Protein AF-A0A2N5JBS8-F1 (afdb_monomer_lite)

pLDDT: mean 83.03, std 22.64, range [34.53, 98.62]

Radius of gyration: 28.73 Å; chains: 1; bounding box: 78×48×71 Å

Foldseek 3Di:
DQDVVQLVVLLVCVVVDDPPPVVVVVVSLVSNLCSCVPDVVVNLVCLQPPDDPSSLVSCLVNLLVVCQVVLDLSSLVSSVNSCVVDPVSLPDVSSVVSSLVSLVNRPPPVSSVVSVVPDDPPDDVPPDDPPPPPDDDDDDDDDDDDDDDDDDDDD

Organism: NCBI:txid2020964

Sequence (155 aa):
MFDVDKVRAIMARYPHIHPEDSYLLDRYWKDLSDALLEDVDGTIHYLRSEATPEELERVSEVTDELAEYSQNAELIHAIQDAYLSHPETRKDPLLFTNLNISIGFLNDTAAAQQLLKQQPSENSEHRSSPIPRRHGDDGRPCTAETVSESAGSRI

Secondary structure (DSSP, 8-state):
---HHHHHHHHTTGGGS-TT-HHHHHHHHHHHHHHHHTTHHHHHHHHHHT--HHHHHHHHTTHHHHHHHH--HHHHHHHHHHHHH-TTGGG-HHHHHHHHHHHTT-S-HHHHHHHHHTS--S-STTS----------------------------

Structure (mmCIF, N/CA/C/O backbone):
data_AF-A0A2N5JBS8-F1
#
_entry.id   AF-A0A2N5JBS8-F1
#
loop_
_atom_site.group_PDB
_atom_site.id
_atom_site.type_symbol
_atom_site.label_atom_id
_atom_site.label_alt_id
_atom_site.label_comp_id
_atom_site.label_asym_id
_atom_site.label_entity_id
_atom_site.label_seq_id
_atom_site.pdbx_PDB_ins_code
_atom_site.Cartn_x
_atom_site.Cartn_y
_atom_site.Cartn_z
_atom_site.occupancy
_atom_site.B_iso_or_equiv
_atom_site.auth_seq_id
_atom_site.auth_comp_id
_atom_site.auth_asym_id
_atom_site.auth_atom_id
_atom_site.pdbx_PDB_model_num
ATOM 1 N N . MET A 1 1 ? -13.424 -7.266 -7.910 1.00 82.81 1 MET A N 1
ATOM 2 C CA . MET A 1 1 ? -12.547 -8.432 -7.713 1.00 82.81 1 MET A CA 1
ATOM 3 C C . MET A 1 1 ? -11.158 -7.953 -8.033 1.00 82.81 1 MET A C 1
ATOM 5 O O . MET A 1 1 ? -10.911 -7.624 -9.186 1.00 82.81 1 MET A O 1
ATOM 9 N N . PHE A 1 2 ? -10.319 -7.863 -7.011 1.00 93.81 2 PHE A N 1
ATOM 10 C CA . PHE A 1 2 ? -8.935 -7.432 -7.117 1.00 93.81 2 PHE A CA 1
ATOM 11 C C . PHE A 1 2 ? -8.164 -8.242 -8.167 1.00 93.81 2 PHE A C 1
ATOM 13 O O . PHE A 1 2 ? -8.286 -9.467 -8.237 1.00 93.81 2 PHE A O 1
ATOM 20 N N . ASP A 1 3 ? -7.393 -7.533 -8.988 1.00 96.12 3 ASP A N 1
ATOM 21 C CA . ASP A 1 3 ? -6.598 -8.090 -10.079 1.00 96.12 3 ASP A CA 1
ATOM 22 C C . ASP A 1 3 ? -5.112 -7.976 -9.713 1.00 96.12 3 ASP A C 1
ATOM 24 O O . ASP A 1 3 ? -4.452 -6.957 -9.936 1.00 96.12 3 ASP A O 1
ATOM 28 N N . VAL A 1 4 ? -4.598 -9.040 -9.094 1.00 96.75 4 VAL A N 1
ATOM 29 C CA . VAL A 1 4 ? -3.204 -9.102 -8.643 1.00 96.75 4 VAL A CA 1
ATOM 30 C C . VAL A 1 4 ? -2.216 -9.094 -9.813 1.00 96.75 4 VAL A C 1
ATOM 32 O O . VAL A 1 4 ? -1.125 -8.534 -9.695 1.00 96.75 4 VAL A O 1
ATOM 35 N N . ASP A 1 5 ? -2.603 -9.643 -10.968 1.00 97.50 5 ASP A N 1
ATOM 36 C CA . ASP A 1 5 ? -1.767 -9.655 -12.169 1.00 97.50 5 ASP A CA 1
ATOM 37 C C . ASP A 1 5 ? -1.654 -8.244 -12.762 1.00 97.50 5 ASP A C 1
ATOM 39 O O . ASP A 1 5 ? -0.562 -7.833 -13.161 1.00 97.50 5 ASP A O 1
ATOM 43 N N . LYS A 1 6 ? -2.735 -7.450 -12.737 1.00 97.56 6 LYS A N 1
ATOM 44 C CA . LYS A 1 6 ? -2.713 -6.014 -13.067 1.00 97.56 6 LYS A CA 1
ATOM 45 C C . LYS A 1 6 ? -1.782 -5.233 -12.139 1.00 97.56 6 LYS A C 1
ATOM 47 O O . LYS A 1 6 ? -0.968 -4.457 -12.640 1.00 97.56 6 LYS A O 1
ATOM 52 N N . VAL A 1 7 ? -1.867 -5.431 -10.819 1.00 98.06 7 VAL A N 1
ATOM 53 C CA . VAL A 1 7 ? -0.996 -4.746 -9.841 1.00 98.06 7 VAL A CA 1
ATOM 54 C C . VAL A 1 7 ? 0.475 -5.106 -10.075 1.00 98.06 7 VAL A C 1
ATOM 56 O O . VAL A 1 7 ? 1.311 -4.213 -10.230 1.00 98.06 7 VAL A O 1
ATOM 59 N N . ARG A 1 8 ? 0.793 -6.396 -10.232 1.00 98.25 8 ARG A N 1
ATOM 60 C CA . ARG A 1 8 ? 2.150 -6.872 -10.557 1.00 98.25 8 ARG A CA 1
ATOM 61 C C . ARG A 1 8 ? 2.652 -6.328 -11.901 1.00 98.25 8 ARG A C 1
ATOM 63 O O . ARG A 1 8 ? 3.798 -5.894 -12.000 1.00 98.25 8 ARG A O 1
ATOM 70 N N . ALA A 1 9 ? 1.794 -6.260 -12.921 1.00 98.31 9 ALA A N 1
ATOM 71 C CA . ALA A 1 9 ? 2.114 -5.674 -14.227 1.00 98.31 9 ALA A CA 1
ATOM 72 C C . ALA A 1 9 ? 2.264 -4.138 -14.210 1.00 98.31 9 ALA A C 1
ATOM 74 O O . ALA A 1 9 ? 2.841 -3.566 -15.140 1.00 98.31 9 ALA A O 1
ATOM 75 N N . ILE A 1 10 ? 1.758 -3.452 -13.180 1.00 98.38 10 ILE A N 1
ATOM 76 C CA . ILE A 1 10 ? 2.101 -2.055 -12.895 1.00 98.38 10 ILE A CA 1
ATOM 77 C C . ILE A 1 10 ? 3.485 -2.008 -12.244 1.00 98.38 10 ILE A C 1
ATOM 79 O O . ILE A 1 10 ? 4.386 -1.404 -12.823 1.00 98.38 10 ILE A O 1
ATOM 83 N N . MET A 1 11 ? 3.694 -2.701 -11.118 1.00 98.12 11 MET A N 1
ATOM 84 C CA . MET A 1 11 ? 4.960 -2.694 -10.361 1.00 98.12 11 MET A CA 1
ATOM 85 C C . MET A 1 11 ? 6.188 -3.074 -11.209 1.00 98.12 11 MET A C 1
ATOM 87 O O . MET A 1 11 ? 7.253 -2.468 -11.074 1.00 98.12 11 MET A O 1
ATOM 91 N N . ALA A 1 12 ? 6.028 -4.009 -12.152 1.00 97.50 12 ALA A N 1
ATOM 92 C CA . ALA A 1 12 ? 7.068 -4.433 -13.092 1.00 97.50 12 ALA A CA 1
ATOM 93 C C . ALA A 1 12 ? 7.546 -3.335 -14.069 1.00 97.50 12 ALA A C 1
ATOM 95 O O . ALA A 1 12 ? 8.550 -3.522 -14.754 1.00 97.50 12 ALA A O 1
ATOM 96 N N . ARG A 1 13 ? 6.859 -2.187 -14.161 1.00 97.19 13 ARG A N 1
ATOM 97 C CA . ARG A 1 13 ? 7.271 -1.055 -15.012 1.00 97.19 13 ARG A CA 1
ATOM 98 C C . ARG A 1 13 ? 8.390 -0.227 -14.385 1.00 97.19 13 ARG A C 1
ATOM 100 O O . ARG A 1 13 ? 9.207 0.318 -15.120 1.00 97.19 13 ARG A O 1
ATOM 107 N N . TYR A 1 14 ? 8.436 -0.139 -13.055 1.00 96.25 14 TYR A N 1
ATOM 108 C CA . TYR A 1 14 ? 9.346 0.743 -12.315 1.00 96.25 14 TYR A CA 1
ATOM 109 C C . TYR A 1 14 ? 10.834 0.603 -12.686 1.00 96.25 14 TYR A C 1
ATOM 111 O O . TYR A 1 14 ? 11.461 1.634 -12.919 1.00 96.25 14 TYR A O 1
ATOM 119 N N . PRO A 1 15 ? 11.413 -0.608 -12.869 1.00 96.31 15 PRO A N 1
ATOM 120 C CA . PRO A 1 15 ? 12.824 -0.757 -13.253 1.00 96.31 15 PRO A CA 1
ATOM 121 C C . PRO A 1 15 ? 13.164 -0.193 -14.644 1.00 96.31 15 PRO A C 1
ATOM 123 O O . PRO A 1 15 ? 14.333 -0.144 -15.027 1.00 96.31 15 PRO A O 1
ATOM 126 N N . HIS A 1 16 ? 12.149 0.188 -15.425 1.00 96.56 16 HIS A N 1
ATOM 127 C CA . HIS A 1 16 ? 12.273 0.781 -16.754 1.00 96.56 16 HIS A CA 1
ATOM 128 C C . HIS A 1 16 ? 11.992 2.293 -16.771 1.00 96.56 16 HIS A C 1
ATOM 130 O O . HIS A 1 16 ? 12.084 2.908 -17.834 1.00 96.56 16 HIS A O 1
ATOM 136 N N . ILE A 1 17 ? 11.665 2.896 -15.624 1.00 95.69 17 ILE A N 1
ATOM 137 C CA . ILE A 1 17 ? 11.474 4.341 -15.471 1.00 95.69 17 ILE A CA 1
ATOM 138 C C . ILE A 1 17 ? 12.797 4.955 -15.004 1.00 95.69 17 ILE A C 1
ATOM 140 O O . ILE A 1 17 ? 13.439 4.457 -14.082 1.00 95.69 17 ILE A O 1
ATOM 144 N N . HIS A 1 18 ? 13.236 6.034 -15.654 1.00 95.75 18 HIS A N 1
ATOM 145 C CA . HIS A 1 18 ? 14.435 6.747 -15.220 1.00 95.75 18 HIS A CA 1
ATOM 146 C C . HIS A 1 18 ? 14.128 7.544 -13.937 1.00 95.75 18 HIS A C 1
ATOM 148 O O . HIS A 1 18 ? 13.120 8.249 -13.930 1.00 95.75 18 HIS A O 1
ATOM 154 N N . PRO A 1 19 ? 14.973 7.522 -12.886 1.00 92.38 19 PRO A N 1
ATOM 155 C CA . PRO A 1 19 ? 14.677 8.210 -11.620 1.00 92.38 19 PRO A CA 1
ATOM 156 C C . PRO A 1 19 ? 14.460 9.728 -11.730 1.00 92.38 19 PRO A C 1
ATOM 158 O O . PRO A 1 19 ? 13.829 10.323 -10.865 1.00 92.38 19 PRO A O 1
ATOM 161 N N . GLU A 1 20 ? 14.976 10.364 -12.786 1.00 94.88 20 GLU A N 1
ATOM 162 C CA . GLU A 1 20 ? 14.775 11.798 -13.055 1.00 94.88 20 GLU A CA 1
ATOM 163 C C . GLU A 1 20 ? 13.536 12.094 -13.932 1.00 94.88 20 GLU A C 1
ATOM 165 O O . GLU A 1 20 ? 13.211 13.259 -14.157 1.00 94.88 20 GLU A O 1
ATOM 170 N N . ASP A 1 21 ? 12.834 11.073 -14.444 1.00 96.38 21 ASP A N 1
ATOM 171 C CA . ASP A 1 21 ? 11.590 11.240 -15.210 1.00 96.38 21 ASP A CA 1
ATOM 172 C C . ASP A 1 21 ? 10.384 11.286 -14.260 1.00 96.38 21 ASP A C 1
ATOM 174 O O . ASP A 1 21 ? 9.631 10.320 -14.103 1.00 96.38 21 ASP A O 1
ATOM 178 N N . SER A 1 22 ? 10.213 12.437 -13.603 1.00 95.31 22 SER A N 1
ATOM 179 C CA . SER A 1 22 ? 9.119 12.643 -12.648 1.00 95.31 22 SER A CA 1
ATOM 180 C C . SER A 1 22 ? 7.743 12.438 -13.285 1.00 95.31 22 SER A C 1
ATOM 182 O O . SER A 1 22 ? 6.855 11.906 -12.639 1.00 95.31 22 SER A O 1
ATOM 184 N N . TYR A 1 23 ? 7.559 12.764 -14.569 1.00 96.50 23 TYR A N 1
ATOM 185 C CA . TYR A 1 23 ? 6.273 12.575 -15.247 1.00 96.50 23 TYR A CA 1
ATOM 186 C C . TYR A 1 23 ? 5.884 11.095 -15.382 1.00 96.50 23 TYR A C 1
ATOM 188 O O . TYR A 1 23 ? 4.708 10.744 -15.240 1.00 96.50 23 TYR A O 1
ATOM 196 N N . LEU A 1 24 ? 6.845 10.214 -15.677 1.00 97.38 24 LEU A N 1
ATOM 197 C CA . LEU A 1 24 ? 6.586 8.775 -15.704 1.00 97.38 24 LEU A CA 1
ATOM 198 C C . LEU A 1 24 ? 6.454 8.180 -14.299 1.00 97.38 24 LEU A C 1
ATOM 200 O O . LEU A 1 24 ? 5.621 7.290 -14.130 1.00 97.38 24 LEU A O 1
ATOM 204 N N . LEU A 1 25 ? 7.199 8.683 -13.308 1.00 97.25 25 LEU A N 1
ATOM 205 C CA . LEU A 1 25 ? 7.044 8.285 -11.904 1.00 97.25 25 LEU A CA 1
ATOM 206 C C . LEU A 1 25 ? 5.659 8.662 -11.358 1.00 97.25 25 LEU A C 1
ATOM 208 O O . LEU A 1 25 ? 4.941 7.772 -10.916 1.0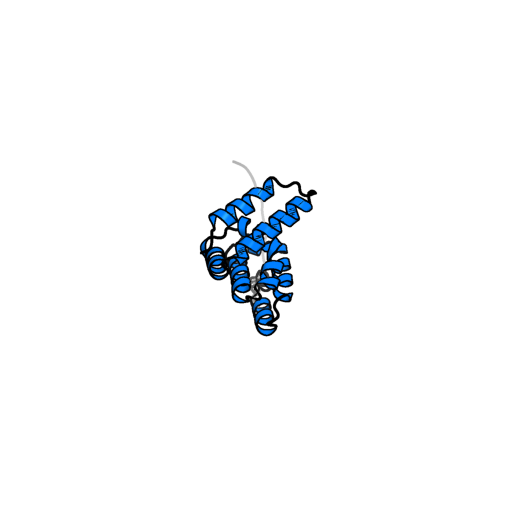0 97.25 25 LEU A O 1
ATOM 212 N N . ASP A 1 26 ? 5.232 9.921 -11.492 1.00 96.69 26 ASP A N 1
ATOM 213 C CA . ASP A 1 26 ? 3.918 10.412 -11.045 1.00 96.69 26 ASP A CA 1
ATOM 214 C C . ASP A 1 26 ? 2.772 9.568 -11.629 1.00 96.69 26 ASP A C 1
ATOM 216 O O . ASP A 1 26 ? 1.820 9.203 -10.937 1.00 96.69 26 ASP A O 1
ATOM 220 N N . ARG A 1 27 ? 2.863 9.208 -12.920 1.00 97.69 27 ARG A N 1
ATOM 221 C CA . ARG A 1 27 ? 1.867 8.332 -13.557 1.00 97.69 27 ARG A CA 1
ATOM 222 C C . ARG A 1 27 ? 1.950 6.884 -13.096 1.00 97.69 27 ARG A C 1
ATOM 224 O O . ARG A 1 27 ? 0.917 6.231 -13.037 1.00 97.69 27 ARG A O 1
ATOM 231 N N . TYR A 1 28 ? 3.136 6.372 -12.792 1.00 98.25 28 TYR A N 1
ATOM 232 C CA . TYR A 1 28 ? 3.306 5.017 -12.277 1.00 98.25 28 TYR A CA 1
ATOM 233 C C . TYR A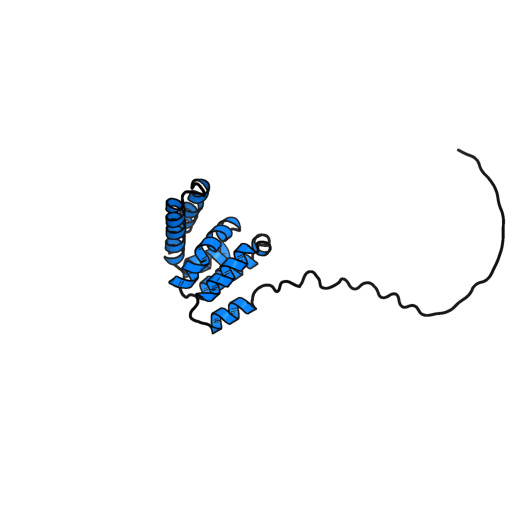 1 28 ? 2.755 4.877 -10.850 1.00 98.25 28 TYR A C 1
ATOM 235 O O . TYR A 1 28 ? 2.001 3.938 -10.595 1.00 98.25 28 TYR A O 1
ATOM 243 N N . TRP A 1 29 ? 3.044 5.833 -9.963 1.00 98.06 29 TRP A N 1
ATOM 244 C CA . TRP A 1 29 ? 2.487 5.871 -8.610 1.00 98.06 29 TRP A CA 1
ATOM 245 C C . TRP A 1 29 ? 0.970 6.031 -8.632 1.00 98.06 29 TRP A C 1
ATOM 247 O O . TRP A 1 29 ? 0.268 5.274 -7.963 1.00 98.06 29 TRP A O 1
ATOM 257 N N . LYS A 1 30 ? 0.444 6.909 -9.498 1.00 98.06 30 LYS A N 1
ATOM 258 C CA . LYS A 1 30 ? -1.002 7.032 -9.696 1.00 98.06 30 LYS A CA 1
ATOM 259 C C . LYS A 1 30 ? -1.655 5.752 -10.236 1.00 98.06 30 LYS A C 1
ATOM 261 O O . LYS A 1 30 ? -2.695 5.350 -9.723 1.00 98.06 30 LYS A O 1
ATOM 266 N N . ASP A 1 31 ? -1.080 5.115 -11.258 1.00 98.44 31 ASP A N 1
ATOM 267 C CA . ASP A 1 31 ? -1.598 3.845 -11.789 1.00 98.44 31 ASP A CA 1
ATOM 268 C C . ASP A 1 31 ? -1.639 2.765 -10.688 1.00 98.44 31 ASP A C 1
ATOM 270 O O . ASP A 1 31 ? -2.571 1.958 -10.651 1.00 98.44 31 ASP A O 1
ATOM 274 N N . LEU A 1 32 ? -0.637 2.747 -9.798 1.00 98.62 32 LEU A N 1
ATOM 275 C CA . LEU A 1 32 ? -0.531 1.795 -8.694 1.00 98.62 32 LEU A CA 1
ATOM 276 C C . LEU A 1 32 ? -1.570 2.058 -7.595 1.00 98.62 32 LEU A C 1
ATOM 278 O O . LEU A 1 32 ? -2.281 1.128 -7.212 1.00 98.62 32 LEU A O 1
ATOM 282 N N . SER A 1 33 ? -1.696 3.299 -7.113 1.00 98.44 33 SER A N 1
ATOM 283 C CA . SER A 1 33 ? -2.678 3.652 -6.081 1.00 98.44 33 SER A CA 1
ATOM 284 C C . SER A 1 33 ? -4.115 3.486 -6.581 1.00 98.44 33 SER A C 1
ATOM 286 O O . SER A 1 33 ? -4.921 2.865 -5.890 1.00 98.44 33 SER A O 1
ATOM 288 N N . ASP A 1 34 ? -4.423 3.901 -7.817 1.00 98.44 34 ASP A N 1
ATOM 289 C CA . ASP A 1 34 ? -5.735 3.672 -8.443 1.00 98.44 34 ASP A CA 1
ATOM 290 C C . ASP A 1 34 ? -6.077 2.168 -8.520 1.00 98.44 34 ASP A C 1
ATOM 292 O O . ASP A 1 34 ? -7.216 1.778 -8.260 1.00 98.44 34 ASP A O 1
ATOM 296 N N . ALA A 1 35 ? -5.107 1.302 -8.847 1.00 98.50 35 ALA A N 1
ATOM 297 C CA . ALA A 1 35 ? -5.323 -0.147 -8.928 1.00 98.50 35 ALA A CA 1
ATOM 298 C C . ALA A 1 35 ? -5.514 -0.812 -7.552 1.00 98.50 35 ALA A C 1
ATOM 300 O O . ALA A 1 35 ? -6.331 -1.723 -7.424 1.00 98.50 35 ALA A O 1
ATOM 301 N N . LEU A 1 36 ? -4.797 -0.350 -6.524 1.00 98.56 36 LEU A N 1
ATOM 302 C CA . LEU A 1 36 ? -4.937 -0.823 -5.141 1.00 98.56 36 LEU A CA 1
ATOM 303 C C . LEU A 1 36 ? -6.228 -0.308 -4.468 1.00 98.56 36 LEU A C 1
ATOM 305 O O . LEU A 1 36 ? -6.734 -0.946 -3.543 1.00 98.56 36 LEU A O 1
ATOM 309 N N . LEU A 1 37 ? -6.789 0.812 -4.934 1.00 98.25 37 LEU A N 1
ATOM 310 C CA . LEU A 1 37 ? -8.057 1.375 -4.450 1.00 98.25 37 LEU A CA 1
ATOM 311 C C . LEU A 1 37 ? -9.302 0.832 -5.175 1.00 98.25 37 LEU A C 1
ATOM 313 O O . LEU A 1 37 ? -10.412 1.004 -4.671 1.00 98.25 37 LEU A O 1
ATOM 317 N N . GLU A 1 38 ? -9.146 0.163 -6.322 1.00 97.69 38 GLU A N 1
ATOM 318 C CA . GLU A 1 38 ? -10.264 -0.379 -7.115 1.00 97.69 38 GLU A CA 1
ATOM 319 C C . GLU A 1 38 ? -11.089 -1.439 -6.357 1.00 97.69 38 GLU A C 1
ATOM 321 O O . GLU A 1 38 ? -12.305 -1.533 -6.538 1.00 97.69 38 GLU A O 1
ATOM 326 N N . ASP A 1 39 ? -10.443 -2.226 -5.491 1.00 98.12 39 ASP A N 1
ATOM 327 C CA . ASP A 1 39 ? -11.075 -3.252 -4.655 1.00 98.12 39 ASP A CA 1
ATOM 328 C C . ASP A 1 39 ? -10.333 -3.362 -3.312 1.00 98.12 39 ASP A C 1
ATOM 330 O O . ASP A 1 39 ? -9.454 -4.204 -3.134 1.00 98.12 39 ASP A O 1
ATOM 334 N N . VAL A 1 40 ? -10.667 -2.469 -2.373 1.00 98.12 40 VAL A N 1
ATOM 335 C CA . VAL A 1 40 ? -9.971 -2.341 -1.077 1.00 98.12 40 VAL A CA 1
ATOM 336 C C . VAL A 1 40 ? -9.989 -3.641 -0.263 1.00 98.12 40 VAL A C 1
ATOM 338 O O . VAL A 1 40 ? -8.970 -3.991 0.330 1.00 98.12 40 VAL A O 1
ATOM 341 N N . ASP A 1 41 ? -11.095 -4.390 -0.259 1.00 98.06 41 ASP A N 1
ATOM 342 C CA . ASP A 1 41 ? -11.186 -5.667 0.465 1.00 98.06 41 ASP A CA 1
ATOM 343 C C . ASP A 1 41 ? -10.259 -6.728 -0.153 1.00 98.06 41 ASP A C 1
ATOM 345 O O . ASP A 1 41 ? -9.592 -7.482 0.562 1.00 98.06 41 ASP A O 1
ATOM 349 N N . GLY A 1 42 ? -10.164 -6.766 -1.486 1.00 98.06 42 GLY A N 1
ATOM 350 C CA . GLY A 1 42 ? -9.214 -7.627 -2.183 1.00 98.06 42 GLY A CA 1
ATOM 351 C C . GLY A 1 42 ? -7.752 -7.195 -2.004 1.00 98.06 42 GLY A C 1
ATOM 352 O O . GLY A 1 42 ? -6.891 -8.057 -1.833 1.00 98.06 42 GLY A O 1
ATOM 353 N N . THR A 1 43 ? -7.471 -5.891 -1.925 1.00 98.56 43 THR A N 1
ATOM 354 C CA . THR A 1 43 ? -6.144 -5.362 -1.566 1.00 98.56 43 THR A CA 1
ATOM 355 C C . THR A 1 43 ? -5.748 -5.767 -0.143 1.00 98.56 43 THR A C 1
ATOM 357 O O . THR A 1 43 ? -4.629 -6.229 0.076 1.00 98.56 43 THR A O 1
ATOM 360 N N . ILE A 1 44 ? -6.670 -5.683 0.824 1.00 98.56 44 ILE A N 1
ATOM 361 C CA . ILE A 1 44 ? -6.466 -6.159 2.204 1.00 98.56 44 ILE A CA 1
ATOM 362 C C . ILE A 1 44 ? -6.156 -7.659 2.234 1.00 98.56 44 ILE A C 1
ATOM 364 O O . ILE A 1 44 ? -5.295 -8.092 3.004 1.00 98.56 44 ILE A O 1
ATOM 368 N N . HIS A 1 45 ? -6.835 -8.457 1.402 1.00 97.81 45 HIS A N 1
ATOM 369 C CA . HIS A 1 45 ? -6.529 -9.878 1.263 1.00 97.81 45 HIS A CA 1
ATOM 370 C C . HIS A 1 45 ? -5.105 -10.086 0.733 1.00 97.81 45 HIS A C 1
ATOM 372 O O . HIS A 1 45 ? -4.302 -10.717 1.416 1.00 97.81 45 HIS A O 1
ATOM 378 N N . TYR A 1 46 ? -4.780 -9.491 -0.419 1.00 98.00 46 TYR A N 1
ATOM 379 C CA . TYR A 1 46 ? -3.471 -9.573 -1.072 1.00 98.00 46 TYR A CA 1
ATOM 380 C C . TYR A 1 46 ? -2.309 -9.204 -0.136 1.00 98.00 46 TYR A C 1
ATOM 382 O O . TYR A 1 46 ? -1.357 -9.975 -0.007 1.00 98.00 46 TYR A O 1
ATOM 390 N N . LEU A 1 47 ? -2.413 -8.081 0.584 1.00 98.00 47 LEU A N 1
ATOM 391 C CA . LEU A 1 47 ? -1.402 -7.634 1.552 1.00 98.00 47 LEU A CA 1
ATOM 392 C C . LEU A 1 47 ? -1.147 -8.659 2.667 1.00 98.00 47 LEU A C 1
ATOM 394 O O . LEU A 1 47 ? -0.019 -8.807 3.130 1.00 98.00 47 LEU A O 1
ATOM 398 N N . ARG A 1 48 ? -2.189 -9.377 3.103 1.00 96.31 48 ARG A N 1
ATOM 399 C CA . ARG A 1 48 ? -2.119 -10.342 4.211 1.00 96.31 48 ARG A CA 1
ATOM 400 C C . ARG A 1 48 ? -1.737 -11.765 3.782 1.00 96.31 48 ARG A C 1
ATOM 402 O O . ARG A 1 48 ? -1.426 -12.568 4.662 1.00 96.31 48 ARG A O 1
ATOM 409 N N . SER A 1 49 ? -1.784 -12.108 2.490 1.00 94.88 49 SER A N 1
ATOM 410 C CA . SER A 1 49 ? -1.591 -13.490 2.007 1.00 94.88 49 SER A CA 1
ATOM 411 C C . SER A 1 49 ? -0.582 -13.678 0.868 1.00 94.88 49 SER A C 1
ATOM 413 O O . SER A 1 49 ? -0.009 -14.763 0.767 1.00 94.88 49 SER A O 1
ATOM 415 N N . GLU A 1 50 ? -0.363 -12.672 0.019 1.00 94.94 50 GLU A N 1
ATOM 416 C CA . GLU A 1 50 ? 0.350 -12.819 -1.260 1.00 94.94 50 GLU A CA 1
ATOM 417 C C . GLU A 1 50 ? 1.472 -11.804 -1.502 1.00 94.94 50 GLU A C 1
ATOM 419 O O . GLU A 1 50 ? 2.350 -12.080 -2.323 1.00 94.94 50 GLU A O 1
ATOM 424 N N . ALA A 1 51 ? 1.440 -10.645 -0.841 1.00 96.69 51 ALA A N 1
ATOM 425 C CA . ALA A 1 51 ? 2.435 -9.598 -1.035 1.00 96.69 51 ALA A CA 1
ATOM 426 C C . ALA A 1 51 ? 3.837 -10.047 -0.583 1.00 96.69 51 ALA A C 1
ATOM 428 O O . ALA A 1 51 ? 4.024 -10.634 0.483 1.00 96.69 51 ALA A O 1
ATOM 429 N N . THR A 1 52 ? 4.838 -9.758 -1.409 1.00 96.56 52 THR A N 1
ATOM 430 C CA . THR A 1 52 ? 6.260 -9.986 -1.126 1.00 96.56 52 THR A CA 1
ATOM 431 C C . THR A 1 52 ? 6.937 -8.714 -0.598 1.00 96.56 52 THR A C 1
ATOM 433 O O . THR A 1 52 ? 6.425 -7.616 -0.815 1.00 96.56 52 THR A O 1
ATOM 436 N N . PRO A 1 53 ? 8.122 -8.806 0.042 1.00 95.38 53 PRO A N 1
ATOM 437 C CA . PRO A 1 53 ? 8.853 -7.627 0.516 1.00 95.38 53 PRO A CA 1
ATOM 438 C C . PRO A 1 53 ? 9.129 -6.561 -0.560 1.00 95.38 53 PRO A C 1
ATOM 440 O O . PRO A 1 53 ? 9.040 -5.377 -0.256 1.00 95.38 53 PRO A O 1
ATOM 443 N N . GLU A 1 54 ? 9.413 -6.958 -1.809 1.00 95.00 54 GLU A N 1
ATOM 444 C CA . GLU A 1 54 ? 9.622 -6.012 -2.922 1.00 95.00 54 GLU A CA 1
ATOM 445 C C . GLU A 1 54 ? 8.313 -5.322 -3.342 1.00 95.00 54 GLU A C 1
ATOM 447 O O . GLU A 1 54 ? 8.301 -4.129 -3.628 1.00 95.00 54 GLU A O 1
ATOM 452 N N . GLU A 1 55 ? 7.188 -6.043 -3.355 1.00 97.19 55 GLU A N 1
ATOM 453 C CA . GLU A 1 55 ? 5.879 -5.440 -3.633 1.00 97.19 55 GLU A CA 1
ATOM 454 C C . GLU A 1 55 ? 5.472 -4.470 -2.506 1.00 97.19 55 GLU A C 1
ATOM 456 O O . GLU A 1 55 ? 4.921 -3.404 -2.778 1.00 97.19 55 GLU A O 1
ATOM 461 N N . LEU A 1 56 ? 5.810 -4.787 -1.250 1.00 97.00 56 LEU A N 1
ATOM 462 C CA . LEU A 1 56 ? 5.568 -3.929 -0.084 1.00 97.00 56 LEU A CA 1
ATOM 463 C C . LEU A 1 56 ? 6.402 -2.635 -0.104 1.00 97.00 56 LEU A C 1
ATOM 465 O O . LEU A 1 56 ? 5.874 -1.589 0.265 1.00 97.00 56 LEU A O 1
ATOM 469 N N . GLU A 1 57 ? 7.638 -2.670 -0.614 1.00 95.31 57 GLU A N 1
ATOM 470 C CA . GLU A 1 57 ? 8.452 -1.472 -0.906 1.00 95.31 57 GLU A CA 1
ATOM 471 C C . GLU A 1 57 ? 7.782 -0.549 -1.941 1.00 95.31 57 GLU A C 1
ATOM 473 O O . GLU A 1 57 ? 7.993 0.656 -1.940 1.00 95.31 57 GLU A O 1
ATOM 478 N N . ARG A 1 58 ? 6.937 -1.077 -2.837 1.00 96.62 58 ARG A N 1
ATOM 479 C CA . ARG A 1 58 ? 6.180 -0.241 -3.790 1.00 96.62 58 ARG A CA 1
ATOM 480 C C . ARG A 1 58 ? 4.844 0.231 -3.239 1.00 96.62 58 ARG A C 1
ATOM 482 O O . ARG A 1 58 ? 4.369 1.280 -3.658 1.00 96.62 58 ARG A O 1
ATOM 489 N N . VAL A 1 59 ? 4.251 -0.508 -2.302 1.00 97.69 59 VAL A N 1
ATOM 490 C CA . VAL A 1 59 ? 3.067 -0.057 -1.557 1.00 97.69 59 VAL A CA 1
ATOM 491 C C . VAL A 1 59 ? 3.428 1.094 -0.610 1.00 97.69 59 VAL A C 1
ATOM 493 O O . VAL A 1 59 ? 2.627 2.017 -0.470 1.00 97.69 59 VAL A O 1
ATOM 496 N N . SER A 1 60 ? 4.626 1.107 -0.006 1.00 96.50 60 SER A N 1
ATOM 497 C CA . SER A 1 60 ? 5.044 2.192 0.901 1.00 96.50 60 SER A CA 1
ATOM 498 C C . SER A 1 60 ? 5.120 3.560 0.244 1.00 96.50 60 SER A C 1
ATOM 500 O O . SER A 1 60 ? 4.855 4.550 0.919 1.00 96.50 60 SER A O 1
ATOM 502 N N . GLU A 1 61 ? 5.446 3.616 -1.046 1.00 96.38 61 GLU A N 1
ATOM 503 C CA . GLU A 1 61 ? 5.546 4.861 -1.821 1.00 96.38 61 GLU A CA 1
ATOM 504 C C . GLU A 1 61 ? 4.186 5.440 -2.235 1.00 96.38 61 GLU A C 1
ATOM 506 O O . GLU A 1 61 ? 4.151 6.512 -2.826 1.00 96.38 61 GLU A O 1
ATOM 511 N N . VAL A 1 62 ? 3.082 4.735 -1.948 1.00 97.81 62 VAL A N 1
ATOM 512 C CA . VAL A 1 62 ? 1.706 5.204 -2.203 1.00 97.81 62 VAL A CA 1
ATOM 513 C C . VAL A 1 62 ? 0.773 5.051 -0.993 1.00 97.81 62 VAL A C 1
ATOM 515 O O . VAL A 1 62 ? -0.453 5.113 -1.112 1.00 97.81 62 VAL A O 1
ATOM 518 N N . THR A 1 63 ? 1.317 4.748 0.193 1.00 97.50 63 THR A N 1
ATOM 519 C CA . THR A 1 63 ? 0.493 4.420 1.375 1.00 97.50 63 THR A CA 1
ATOM 520 C C . THR A 1 63 ? -0.290 5.638 1.881 1.00 97.50 63 THR A C 1
ATOM 522 O O . THR A 1 63 ? -1.364 5.468 2.466 1.00 97.50 63 THR A O 1
ATOM 525 N N . ASP A 1 64 ? 0.182 6.857 1.618 1.00 96.62 64 ASP A N 1
ATOM 526 C CA . ASP A 1 64 ? -0.510 8.094 1.958 1.00 96.62 64 ASP A CA 1
ATOM 527 C C . ASP A 1 64 ? -1.696 8.368 1.029 1.00 96.62 64 ASP A C 1
ATOM 529 O O . ASP A 1 64 ? -2.764 8.669 1.559 1.00 96.62 64 ASP A O 1
ATOM 533 N N . GLU A 1 65 ? -1.621 8.131 -0.290 1.00 97.81 65 GLU A N 1
ATOM 534 C CA . GLU A 1 65 ? -2.832 8.154 -1.130 1.00 97.81 65 GLU A CA 1
ATOM 535 C C . GLU A 1 65 ? -3.820 7.047 -0.741 1.00 97.81 65 GLU A C 1
ATOM 537 O O . GLU A 1 65 ? -5.036 7.272 -0.737 1.00 97.81 65 GLU A O 1
ATOM 542 N N . LEU A 1 66 ? -3.330 5.855 -0.372 1.00 98.38 66 LEU A N 1
ATOM 543 C CA . LEU A 1 66 ? -4.200 4.787 0.128 1.00 98.38 66 LEU A CA 1
ATOM 544 C C . LEU A 1 66 ? -4.936 5.220 1.402 1.00 98.38 66 LEU A C 1
ATOM 546 O O . LEU A 1 66 ? -6.138 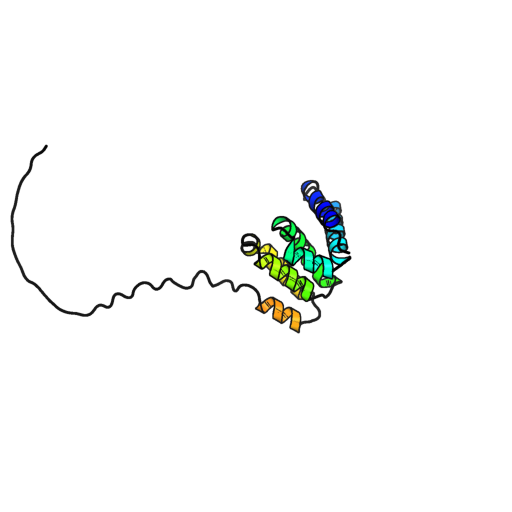4.973 1.520 1.00 98.38 66 LEU A O 1
ATOM 550 N N . ALA A 1 67 ? -4.257 5.882 2.341 1.00 98.00 67 ALA A N 1
ATOM 551 C CA . ALA A 1 67 ? -4.871 6.401 3.560 1.00 98.00 67 ALA A CA 1
ATOM 552 C C . ALA A 1 67 ? -5.823 7.575 3.280 1.00 98.00 67 ALA A C 1
ATOM 554 O O . ALA A 1 67 ? -6.963 7.559 3.751 1.00 98.00 67 ALA A O 1
ATOM 555 N N . GLU A 1 68 ? -5.384 8.562 2.493 1.00 97.44 68 GLU A N 1
ATOM 556 C CA . GLU A 1 68 ? -6.142 9.772 2.174 1.00 97.44 68 GLU A CA 1
ATOM 557 C C . GLU A 1 68 ? -7.443 9.436 1.437 1.00 97.44 68 GLU A C 1
ATOM 559 O O . GLU A 1 68 ? -8.512 9.874 1.874 1.00 97.44 68 GLU A O 1
ATOM 564 N N . TYR A 1 69 ? -7.385 8.627 0.372 1.00 97.94 69 TYR A N 1
ATOM 565 C CA . TYR A 1 69 ? -8.548 8.363 -0.479 1.00 97.94 69 TYR A CA 1
ATOM 566 C C . TYR A 1 69 ? -9.458 7.243 0.025 1.00 97.94 69 TYR A C 1
ATOM 568 O O . TYR A 1 69 ? -10.675 7.357 -0.134 1.00 97.94 69 TYR A O 1
ATOM 576 N N . SER A 1 70 ? -8.928 6.176 0.639 1.00 97.81 70 SER A N 1
ATOM 577 C CA . SER A 1 70 ? -9.798 5.118 1.184 1.00 97.81 70 SER A CA 1
ATOM 578 C C . SER A 1 70 ? -10.413 5.494 2.532 1.00 97.81 70 SER A C 1
ATOM 580 O O . SER A 1 70 ? -11.502 5.017 2.854 1.00 97.81 70 SER A O 1
ATOM 582 N N . GLN A 1 71 ? -9.701 6.293 3.342 1.00 98.00 71 GLN A N 1
ATOM 583 C CA . GLN A 1 71 ? -9.995 6.526 4.763 1.00 98.00 71 GLN A CA 1
ATOM 584 C C . GLN A 1 71 ? -10.195 5.227 5.573 1.00 98.00 71 GLN A C 1
ATOM 586 O O . GLN A 1 71 ? -10.826 5.226 6.632 1.00 98.00 71 GLN A O 1
ATOM 591 N N . ASN A 1 72 ? -9.664 4.103 5.082 1.00 97.81 72 ASN A N 1
ATOM 592 C CA . ASN A 1 72 ? -9.933 2.781 5.622 1.00 97.81 72 ASN A CA 1
ATOM 593 C C . ASN A 1 72 ? -8.812 2.343 6.576 1.00 97.81 72 ASN A C 1
ATOM 595 O O . ASN A 1 72 ? -7.741 1.902 6.160 1.00 97.81 72 ASN A O 1
ATOM 599 N N . ALA A 1 73 ? -9.080 2.417 7.880 1.00 97.00 73 ALA A N 1
ATOM 600 C CA . ALA A 1 73 ? -8.129 2.001 8.907 1.00 97.00 73 ALA A CA 1
ATOM 601 C C . ALA A 1 73 ? -7.784 0.495 8.867 1.00 97.00 73 ALA A C 1
ATOM 603 O O . ALA A 1 73 ? -6.681 0.133 9.266 1.00 97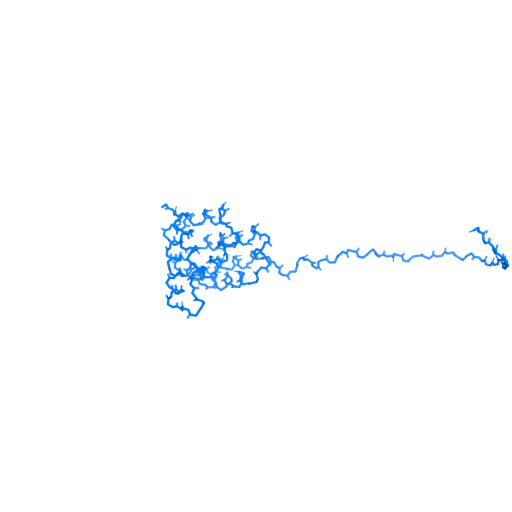.00 73 ALA A O 1
ATOM 604 N N . GLU A 1 74 ? -8.668 -0.377 8.360 1.00 97.88 74 GLU A N 1
ATOM 605 C CA . GLU A 1 74 ? -8.380 -1.811 8.164 1.00 97.88 74 GLU A CA 1
ATOM 606 C C . GLU A 1 74 ? -7.351 -2.012 7.037 1.00 97.88 74 GLU A C 1
ATOM 608 O O . GLU A 1 74 ? -6.476 -2.866 7.164 1.00 97.88 74 GLU A O 1
ATOM 613 N N . LEU A 1 75 ? -7.383 -1.184 5.980 1.00 98.38 75 LEU A N 1
ATOM 614 C CA . LEU A 1 75 ? -6.357 -1.189 4.927 1.00 98.38 75 LEU A CA 1
ATOM 615 C C . LEU A 1 75 ? -4.988 -0.801 5.491 1.00 98.38 75 LEU A C 1
ATOM 617 O O . LEU A 1 75 ? -4.009 -1.509 5.272 1.00 98.38 75 LEU A O 1
ATOM 621 N N . ILE A 1 76 ? -4.921 0.273 6.280 1.00 98.00 76 ILE A N 1
ATOM 622 C CA . ILE A 1 76 ? -3.658 0.718 6.887 1.00 98.00 76 ILE A CA 1
ATOM 623 C C . ILE A 1 76 ? -3.161 -0.284 7.945 1.00 98.00 76 ILE A C 1
ATOM 625 O O . ILE A 1 76 ? -1.960 -0.545 8.022 1.00 98.00 76 ILE A O 1
ATOM 629 N N . HIS A 1 77 ? -4.066 -0.937 8.685 1.00 97.25 77 HIS A N 1
ATOM 630 C CA . HIS A 1 77 ? -3.721 -2.067 9.555 1.00 97.25 77 HIS A CA 1
ATOM 631 C C . HIS A 1 77 ? -3.179 -3.262 8.758 1.00 97.25 77 HIS A C 1
ATOM 633 O O . HIS A 1 77 ? -2.223 -3.891 9.193 1.00 97.25 77 HIS A O 1
ATOM 639 N N . ALA A 1 78 ? -3.743 -3.579 7.588 1.00 97.94 78 ALA A N 1
ATOM 640 C CA . ALA A 1 78 ? -3.265 -4.671 6.741 1.00 97.94 78 ALA A CA 1
ATOM 641 C C . ALA A 1 78 ? -1.860 -4.400 6.173 1.00 97.94 78 ALA A C 1
ATOM 643 O O . ALA A 1 78 ? -1.040 -5.315 6.125 1.00 97.94 78 ALA A O 1
ATOM 644 N N . ILE A 1 79 ? -1.552 -3.148 5.816 1.00 97.12 79 ILE A N 1
ATOM 645 C CA . ILE A 1 79 ? -0.198 -2.718 5.426 1.00 97.12 79 ILE A CA 1
ATOM 646 C C . ILE A 1 79 ? 0.769 -2.854 6.615 1.00 97.12 79 ILE A C 1
ATOM 648 O O . ILE A 1 79 ? 1.852 -3.423 6.475 1.00 97.12 79 ILE A O 1
ATOM 652 N N . GLN A 1 80 ? 0.358 -2.416 7.811 1.00 95.44 80 GLN A N 1
ATOM 653 C CA . GLN A 1 80 ? 1.136 -2.580 9.043 1.00 95.44 80 GLN A CA 1
ATOM 654 C C . GLN A 1 80 ? 1.387 -4.062 9.383 1.00 95.44 80 GLN A C 1
ATOM 656 O O . GLN A 1 80 ? 2.519 -4.432 9.697 1.00 95.44 80 GLN A O 1
ATOM 661 N N . ASP A 1 81 ? 0.364 -4.917 9.286 1.00 95.19 81 ASP A N 1
ATOM 662 C CA . ASP A 1 81 ? 0.461 -6.370 9.477 1.00 95.19 81 ASP A CA 1
ATOM 663 C C . ASP A 1 81 ? 1.463 -6.986 8.487 1.00 95.19 81 ASP A C 1
ATOM 665 O O . ASP A 1 81 ? 2.299 -7.798 8.887 1.00 95.19 81 ASP A O 1
ATOM 669 N N . ALA A 1 82 ? 1.413 -6.578 7.214 1.00 95.69 82 ALA A N 1
ATOM 670 C CA . ALA A 1 82 ? 2.310 -7.058 6.166 1.00 95.69 82 ALA A CA 1
ATOM 671 C C . ALA A 1 82 ? 3.769 -6.641 6.423 1.00 95.69 82 ALA A C 1
ATOM 673 O O . ALA A 1 82 ? 4.662 -7.486 6.444 1.00 95.69 82 ALA A O 1
ATOM 674 N N . TYR A 1 83 ? 4.038 -5.370 6.743 1.00 94.00 83 TYR A N 1
ATOM 675 C CA . TYR A 1 83 ? 5.397 -4.929 7.103 1.00 94.00 83 TYR A CA 1
ATOM 676 C C . TYR A 1 83 ? 5.932 -5.629 8.359 1.00 94.00 83 TYR A C 1
ATOM 678 O O . TYR A 1 83 ? 7.147 -5.775 8.522 1.00 94.00 83 TYR A O 1
ATOM 686 N N . LEU A 1 84 ? 5.045 -6.073 9.253 1.00 91.94 84 LEU A N 1
ATOM 687 C CA . LEU A 1 84 ? 5.403 -6.861 10.425 1.00 91.94 84 LEU A CA 1
ATOM 688 C C . LEU A 1 84 ? 5.494 -8.365 10.148 1.00 91.94 84 LEU A C 1
ATOM 690 O O . LEU A 1 84 ? 6.134 -9.057 10.941 1.00 91.94 84 LEU A O 1
ATOM 694 N N . SER A 1 85 ? 4.932 -8.902 9.066 1.00 92.19 85 SER A N 1
ATOM 695 C CA . SER A 1 85 ? 5.027 -10.333 8.752 1.00 92.19 85 SER A CA 1
ATOM 696 C C . SER A 1 85 ? 6.404 -10.709 8.182 1.00 92.19 85 SER A C 1
ATOM 698 O O . SER A 1 85 ? 6.915 -11.785 8.508 1.00 92.19 85 SER A O 1
ATOM 700 N N . HIS A 1 86 ? 7.062 -9.805 7.444 1.00 89.88 86 HIS A N 1
ATOM 701 C CA . HIS A 1 86 ? 8.374 -10.043 6.830 1.00 89.88 86 HIS A CA 1
ATOM 702 C C . HIS A 1 86 ? 9.552 -9.502 7.680 1.00 89.88 86 HIS A C 1
ATOM 704 O O . HIS A 1 86 ? 9.569 -8.331 8.064 1.00 89.88 86 HIS A O 1
ATOM 710 N N . PRO A 1 87 ? 10.577 -10.317 8.009 1.00 88.50 87 PRO A N 1
ATOM 711 C CA . PRO A 1 87 ? 11.758 -9.863 8.757 1.00 88.50 87 PRO A CA 1
ATOM 712 C C . PRO A 1 87 ? 12.616 -8.801 8.055 1.00 88.50 87 PRO A C 1
ATOM 714 O O . PRO A 1 87 ? 13.393 -8.114 8.722 1.00 88.50 87 PRO A O 1
ATOM 717 N N . GLU A 1 88 ? 12.518 -8.705 6.731 1.00 89.44 88 GLU A N 1
ATOM 718 C CA . GLU A 1 88 ? 13.238 -7.756 5.882 1.00 89.44 88 GLU A CA 1
ATOM 719 C C . GLU A 1 88 ? 12.660 -6.344 6.046 1.00 89.44 88 GLU A C 1
ATOM 721 O O . GLU A 1 88 ? 13.381 -5.430 6.443 1.00 89.44 88 GLU A O 1
ATOM 726 N N . THR A 1 89 ? 11.345 -6.194 5.858 1.00 87.75 89 THR A N 1
ATOM 727 C CA . THR A 1 89 ? 10.614 -4.919 5.968 1.00 87.75 89 THR A CA 1
ATOM 728 C C . THR A 1 89 ? 10.670 -4.334 7.378 1.00 87.75 89 THR A C 1
ATOM 730 O O . THR A 1 89 ? 10.768 -3.123 7.541 1.00 87.75 89 THR A O 1
ATOM 733 N N . ARG A 1 90 ? 10.714 -5.174 8.424 1.00 84.75 90 ARG A N 1
ATOM 734 C CA . ARG A 1 90 ? 10.917 -4.737 9.825 1.00 84.75 90 ARG A CA 1
ATOM 735 C C . ARG A 1 90 ? 12.203 -3.941 10.071 1.00 84.75 90 ARG A C 1
ATOM 737 O O . ARG A 1 90 ? 12.311 -3.298 11.112 1.00 84.75 90 ARG A O 1
ATOM 744 N N . LYS A 1 91 ? 13.201 -4.057 9.192 1.00 83.19 91 LYS A N 1
ATOM 745 C CA . LYS A 1 91 ? 14.498 -3.371 9.315 1.00 83.19 91 LYS A CA 1
ATOM 746 C C . LYS A 1 91 ? 14.583 -2.114 8.460 1.00 83.19 91 LYS A C 1
ATOM 748 O O . LYS A 1 91 ? 15.589 -1.414 8.547 1.00 83.19 91 LYS A O 1
ATOM 753 N N . ASP A 1 92 ? 13.568 -1.851 7.645 1.00 86.44 92 ASP A N 1
ATOM 754 C CA . ASP A 1 92 ? 13.519 -0.682 6.789 1.00 86.44 92 ASP A CA 1
ATOM 755 C C . ASP A 1 92 ? 12.807 0.477 7.517 1.00 86.44 92 ASP A C 1
ATOM 757 O O . ASP A 1 92 ? 11.596 0.413 7.759 1.00 86.44 92 ASP A O 1
ATOM 761 N N . PRO A 1 93 ? 13.534 1.544 7.900 1.00 85.88 93 PRO A N 1
ATOM 762 C CA . PRO A 1 93 ? 12.933 2.684 8.574 1.00 85.88 93 PRO A CA 1
ATOM 763 C C . PRO A 1 93 ? 12.038 3.516 7.645 1.00 85.88 93 PRO A C 1
ATOM 765 O O . PRO A 1 93 ? 11.188 4.247 8.154 1.00 85.88 93 PRO A O 1
ATOM 768 N N . LEU A 1 94 ? 12.191 3.432 6.317 1.00 88.62 94 LEU A N 1
ATOM 769 C CA . LEU A 1 94 ? 11.381 4.200 5.369 1.00 88.62 94 LEU A CA 1
ATOM 770 C C . LEU A 1 94 ? 9.949 3.666 5.331 1.00 88.62 94 LEU A C 1
ATOM 772 O O . LEU A 1 94 ? 9.020 4.453 5.480 1.00 88.62 94 LEU A O 1
ATOM 776 N N . LEU A 1 95 ? 9.757 2.342 5.286 1.00 91.88 95 LEU A N 1
ATOM 777 C CA . LEU A 1 95 ? 8.419 1.728 5.277 1.00 91.88 95 LEU A CA 1
ATOM 778 C C . LEU A 1 95 ? 7.576 2.169 6.486 1.00 91.88 95 LEU A C 1
ATOM 780 O O . LEU A 1 95 ? 6.418 2.564 6.344 1.00 91.88 95 LEU A O 1
ATOM 784 N N . PHE A 1 96 ? 8.170 2.164 7.686 1.00 91.00 96 PHE A N 1
ATOM 785 C CA . PHE A 1 96 ? 7.501 2.632 8.905 1.00 91.00 96 PHE A CA 1
ATOM 786 C C . PHE A 1 96 ? 7.388 4.159 8.981 1.00 91.00 96 PHE A C 1
ATOM 788 O O . PHE A 1 96 ? 6.441 4.660 9.586 1.00 91.00 96 PHE A O 1
ATOM 795 N N . THR A 1 97 ? 8.296 4.915 8.359 1.00 92.44 97 THR A N 1
ATOM 796 C CA . THR A 1 97 ? 8.179 6.379 8.255 1.00 92.44 97 THR A CA 1
ATOM 797 C C . THR A 1 97 ? 6.995 6.761 7.367 1.00 92.44 97 THR A C 1
ATOM 799 O O . THR A 1 97 ? 6.126 7.508 7.819 1.00 92.44 97 THR A O 1
ATOM 802 N N . ASN A 1 98 ? 6.890 6.181 6.168 1.00 94.69 98 ASN A N 1
ATOM 803 C CA . ASN A 1 98 ? 5.777 6.408 5.246 1.00 94.69 98 ASN A CA 1
ATOM 804 C C . ASN A 1 98 ? 4.452 5.959 5.879 1.00 94.69 98 ASN A C 1
ATOM 806 O O . ASN A 1 98 ? 3.488 6.722 5.881 1.00 94.69 98 ASN A O 1
ATOM 810 N N . LEU A 1 99 ? 4.406 4.783 6.520 1.00 94.81 99 LEU A N 1
ATOM 811 C CA . LEU A 1 99 ? 3.220 4.314 7.251 1.00 94.81 99 LEU A CA 1
ATOM 812 C C . LEU A 1 99 ? 2.785 5.293 8.357 1.00 94.81 99 LEU A C 1
ATOM 814 O O . LEU A 1 99 ? 1.599 5.583 8.488 1.00 94.81 99 LEU A O 1
ATOM 818 N N . ASN A 1 100 ? 3.726 5.831 9.141 1.00 94.62 100 ASN A N 1
ATOM 819 C CA . ASN A 1 100 ? 3.426 6.818 10.186 1.00 94.62 100 ASN A CA 1
ATOM 820 C C . ASN A 1 100 ? 2.878 8.134 9.622 1.00 94.62 100 ASN A C 1
ATOM 822 O O . ASN A 1 100 ? 1.951 8.703 10.199 1.00 94.62 100 ASN A O 1
ATOM 826 N N . ILE A 1 101 ? 3.424 8.596 8.495 1.00 94.25 101 ILE A N 1
ATOM 827 C CA . ILE A 1 101 ? 2.917 9.759 7.756 1.00 94.25 101 ILE A CA 1
ATOM 828 C C . ILE A 1 101 ? 1.486 9.481 7.272 1.00 94.25 101 ILE A C 1
ATOM 830 O O . ILE A 1 101 ? 0.579 10.257 7.565 1.00 94.25 101 ILE A O 1
ATOM 834 N N . SER A 1 102 ? 1.267 8.323 6.648 1.00 95.88 102 SER A N 1
ATOM 835 C CA . SER A 1 102 ? -0.019 7.875 6.096 1.00 95.88 102 SER A CA 1
ATOM 836 C C . SER A 1 102 ? -1.120 7.766 7.155 1.00 95.88 102 SER A C 1
ATOM 838 O O . SER A 1 102 ? -2.241 8.219 6.939 1.00 95.88 102 SER A O 1
ATOM 840 N N . ILE A 1 103 ? -0.808 7.243 8.349 1.00 96.25 103 ILE A N 1
ATOM 841 C CA . ILE A 1 103 ? -1.751 7.200 9.483 1.00 96.25 103 ILE A CA 1
ATOM 842 C C . ILE A 1 103 ? -2.249 8.613 9.855 1.00 96.25 103 ILE A C 1
ATOM 844 O O . ILE A 1 103 ? -3.389 8.765 10.295 1.00 96.25 103 ILE A O 1
ATOM 848 N N . GLY A 1 104 ? -1.436 9.652 9.637 1.00 95.12 104 GLY A N 1
ATOM 849 C CA . GLY A 1 104 ? -1.810 11.053 9.846 1.00 95.12 104 GLY A CA 1
ATOM 850 C C . GLY A 1 104 ? -2.901 11.587 8.907 1.00 95.12 104 GLY A C 1
ATOM 851 O O . GLY A 1 104 ? -3.534 12.585 9.249 1.00 95.12 104 GLY A O 1
ATOM 852 N N . PHE A 1 105 ? -3.162 10.925 7.774 1.00 95.88 105 PHE A N 1
ATOM 853 C CA . PHE A 1 105 ? -4.237 11.280 6.834 1.00 95.88 105 PHE A CA 1
ATOM 854 C C . PHE A 1 105 ? -5.599 10.666 7.201 1.00 95.88 105 PHE A C 1
ATOM 856 O O . PHE A 1 105 ? -6.617 11.030 6.607 1.00 95.88 105 PHE A O 1
ATOM 863 N N . LEU A 1 106 ? -5.658 9.751 8.178 1.00 96.88 106 LEU A N 1
ATOM 864 C CA . LEU A 1 106 ? -6.918 9.159 8.633 1.00 96.88 106 LEU A CA 1
ATOM 865 C C . LEU A 1 106 ? -7.712 10.149 9.501 1.00 96.88 106 LEU A C 1
ATOM 867 O O . LEU A 1 106 ? -7.267 10.574 10.567 1.00 96.88 106 LEU A O 1
ATOM 871 N N . ASN A 1 107 ? -8.945 10.448 9.088 1.00 96.19 107 ASN A N 1
ATOM 872 C CA . ASN A 1 107 ? -9.864 11.304 9.845 1.00 96.19 107 ASN A CA 1
ATOM 873 C C . ASN A 1 107 ? -10.323 10.664 11.171 1.00 96.19 107 ASN A C 1
ATOM 875 O O . ASN A 1 107 ? -10.637 11.378 12.128 1.00 96.19 107 ASN A O 1
ATOM 879 N N . ASP A 1 108 ? -10.352 9.327 11.263 1.00 95.69 108 ASP A N 1
ATOM 880 C CA . ASP A 1 108 ? -10.588 8.636 12.535 1.00 95.69 108 ASP A CA 1
ATOM 881 C C . ASP A 1 108 ? -9.327 8.677 13.411 1.00 95.69 108 ASP A C 1
ATOM 883 O O . ASP A 1 108 ? -8.492 7.770 13.434 1.00 95.69 108 ASP A O 1
ATOM 887 N N . THR A 1 109 ? -9.224 9.754 14.187 1.00 93.94 109 THR A N 1
ATOM 888 C CA . THR A 1 109 ? -8.142 9.956 15.159 1.00 93.94 109 THR A CA 1
ATOM 889 C C . THR A 1 109 ? -8.044 8.867 16.235 1.00 93.94 109 THR A C 1
ATOM 891 O O . THR A 1 109 ? -6.967 8.698 16.810 1.00 93.94 109 THR A O 1
ATOM 894 N N . ALA A 1 110 ? -9.114 8.115 16.528 1.00 95.06 110 ALA A N 1
ATOM 895 C CA . ALA A 1 110 ? -9.065 7.024 17.500 1.00 95.06 110 ALA A CA 1
ATOM 896 C C . ALA A 1 110 ? -8.427 5.774 16.880 1.00 95.06 110 ALA A C 1
ATOM 898 O O . ALA A 1 110 ? -7.531 5.185 17.491 1.00 95.06 110 ALA A O 1
ATOM 899 N N . ALA A 1 111 ? -8.816 5.431 15.648 1.00 93.62 111 ALA A N 1
ATOM 900 C CA . ALA A 1 111 ? -8.180 4.372 14.868 1.00 93.62 111 ALA A CA 1
ATOM 901 C C . ALA A 1 111 ? -6.702 4.695 14.578 1.00 93.62 111 ALA A C 1
ATOM 903 O O . ALA A 1 111 ? -5.828 3.866 14.833 1.00 93.62 111 ALA A O 1
ATOM 904 N N . ALA A 1 112 ? -6.394 5.930 14.169 1.00 94.12 112 ALA A N 1
ATOM 905 C CA . ALA A 1 112 ? -5.022 6.394 13.960 1.00 94.12 112 ALA A CA 1
ATOM 906 C C . ALA A 1 112 ? -4.161 6.247 15.231 1.00 94.12 112 ALA A C 1
ATOM 908 O O . ALA A 1 112 ? -3.071 5.675 15.200 1.00 94.12 112 ALA A O 1
ATOM 909 N N . GLN A 1 113 ? -4.675 6.672 16.393 1.00 93.81 113 GLN A N 1
ATOM 910 C CA . GLN A 1 113 ? -3.991 6.474 17.677 1.00 93.81 113 GLN A CA 1
ATOM 911 C C . GLN A 1 113 ? -3.835 5.003 18.081 1.00 93.81 113 GLN A C 1
ATOM 913 O O . GLN A 1 113 ? -2.980 4.709 18.919 1.00 93.81 113 GLN A O 1
ATOM 918 N N . GLN A 1 114 ? -4.670 4.092 17.580 1.00 94.00 114 GLN A N 1
ATOM 919 C CA . GLN A 1 114 ? -4.527 2.660 17.830 1.00 94.00 114 GLN A CA 1
ATOM 920 C C . GLN A 1 114 ? -3.383 2.076 16.990 1.00 94.00 114 GLN A C 1
ATOM 922 O O . GLN A 1 114 ? -2.484 1.466 17.570 1.00 94.00 114 GLN A O 1
ATOM 927 N N . LEU A 1 115 ? -3.349 2.367 15.686 1.00 93.19 115 LEU A N 1
ATOM 928 C CA . LEU A 1 115 ? -2.302 1.921 14.753 1.00 93.19 115 LEU A CA 1
ATOM 929 C C . LEU A 1 115 ? -0.896 2.342 15.220 1.00 93.19 115 LEU A C 1
ATOM 931 O O . LEU A 1 115 ? 0.018 1.517 15.303 1.00 93.19 115 LEU A O 1
ATOM 935 N N . LEU A 1 116 ? -0.742 3.603 15.649 1.00 91.69 116 LEU A N 1
ATOM 936 C CA . LEU A 1 116 ? 0.519 4.129 16.196 1.00 91.69 116 LEU A CA 1
ATOM 937 C C . LEU A 1 116 ? 0.989 3.384 17.462 1.00 91.69 116 LEU A C 1
ATOM 939 O O . LEU A 1 116 ? 2.187 3.217 17.672 1.00 91.69 116 LEU A O 1
ATOM 943 N N . LYS A 1 117 ? 0.067 2.902 18.309 1.00 89.62 117 LYS A N 1
ATOM 944 C CA . LYS A 1 117 ? 0.406 2.131 19.526 1.00 89.62 117 LYS A CA 1
ATOM 945 C C . LYS A 1 117 ? 0.796 0.682 19.229 1.00 89.62 117 LYS A C 1
ATOM 947 O O . LYS A 1 117 ? 1.393 0.041 20.090 1.00 89.62 117 LYS A O 1
ATOM 952 N N . GLN A 1 118 ? 0.433 0.160 18.058 1.00 81.06 118 GLN A N 1
ATOM 953 C CA . GLN A 1 118 ? 0.704 -1.220 17.644 1.00 81.06 118 GLN A CA 1
ATOM 954 C C . GLN A 1 118 ? 2.075 -1.387 16.968 1.00 81.06 118 GLN A C 1
ATOM 956 O O . GLN A 1 118 ? 2.477 -2.514 16.682 1.00 81.06 118 GLN A O 1
ATOM 961 N N . GLN A 1 119 ? 2.812 -0.300 16.716 1.00 72.06 119 GLN A N 1
ATOM 962 C CA . GLN A 1 119 ? 4.142 -0.391 16.116 1.00 72.06 119 GLN A CA 1
ATOM 963 C C . GLN A 1 119 ? 5.170 -1.035 17.063 1.00 72.06 119 GLN A C 1
ATOM 965 O O . GLN A 1 119 ? 5.100 -0.856 18.285 1.00 72.06 119 GLN A O 1
ATOM 970 N N . PRO A 1 120 ? 6.139 -1.796 16.517 1.00 65.00 120 PRO A N 1
ATOM 971 C CA . PRO A 1 120 ? 7.190 -2.416 17.304 1.00 65.00 120 PRO A CA 1
ATOM 972 C C . PRO A 1 120 ? 8.010 -1.314 17.970 1.00 65.00 120 PRO A C 1
ATOM 974 O O . PRO A 1 120 ? 8.657 -0.513 17.304 1.00 65.00 120 PRO A O 1
ATOM 977 N N . SER A 1 121 ? 7.978 -1.263 19.301 1.00 55.09 121 SER A N 1
ATOM 978 C CA . SER A 1 121 ? 8.760 -0.275 20.040 1.00 55.09 121 SER A CA 1
ATOM 979 C C . SER A 1 121 ? 10.246 -0.466 19.733 1.00 55.09 121 SER A C 1
ATOM 981 O O . SER A 1 121 ? 10.765 -1.570 19.922 1.00 55.09 121 SER A O 1
ATOM 983 N N . GLU A 1 122 ? 10.932 0.607 19.331 1.00 52.12 122 GLU A N 1
ATOM 984 C CA . GLU A 1 122 ? 12.385 0.668 19.117 1.00 52.12 122 GLU A CA 1
ATOM 985 C C . GLU A 1 122 ? 13.176 0.484 20.434 1.00 52.12 122 GLU A C 1
ATOM 987 O O . GLU A 1 122 ? 13.880 1.388 20.870 1.00 52.12 122 GLU A O 1
ATOM 992 N N . ASN A 1 123 ? 13.008 -0.643 21.143 1.00 38.56 123 ASN A N 1
ATOM 993 C CA . ASN A 1 123 ? 13.846 -1.110 22.260 1.00 38.56 123 ASN A CA 1
ATOM 994 C C . ASN A 1 123 ? 13.349 -2.455 22.841 1.00 38.56 123 ASN A C 1
ATOM 996 O O . ASN A 1 123 ? 12.836 -2.525 23.962 1.00 38.56 123 ASN A O 1
ATOM 1000 N N . SER A 1 124 ? 13.546 -3.561 22.118 1.00 42.50 124 SER A N 1
ATOM 1001 C CA . SER A 1 124 ? 13.450 -4.913 22.707 1.00 42.50 124 SER A CA 1
ATOM 1002 C C . SER A 1 124 ? 14.726 -5.757 22.568 1.00 42.50 124 SER A C 1
ATOM 1004 O O . SER A 1 124 ? 14.966 -6.613 23.420 1.00 42.50 124 SER A O 1
ATOM 1006 N N . GLU A 1 125 ? 15.628 -5.442 21.630 1.00 44.47 125 GLU A N 1
ATOM 1007 C CA . GLU A 1 125 ? 16.922 -6.141 21.469 1.00 44.47 125 GLU A CA 1
ATOM 1008 C C . GLU A 1 125 ? 18.047 -5.656 2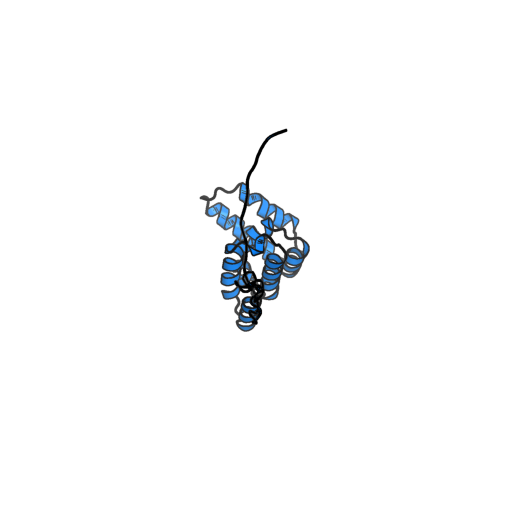2.411 1.00 44.47 125 GLU A C 1
ATOM 1010 O O . GLU A 1 125 ? 19.171 -6.154 22.356 1.00 44.47 125 GLU A O 1
ATOM 1015 N N . HIS A 1 126 ? 17.763 -4.726 23.330 1.00 41.88 126 HIS A N 1
ATOM 1016 C CA . HIS A 1 126 ? 18.682 -4.305 24.404 1.00 41.88 126 HIS A CA 1
ATOM 1017 C C . HIS A 1 126 ? 18.112 -4.531 25.818 1.00 41.88 126 HIS A C 1
ATOM 1019 O O . HIS A 1 126 ? 18.441 -3.818 26.768 1.00 41.88 126 HIS A O 1
ATOM 1025 N N . ARG A 1 127 ? 17.315 -5.594 26.017 1.00 34.53 127 ARG A N 1
ATOM 1026 C CA . ARG A 1 127 ? 17.185 -6.185 27.360 1.00 34.53 127 ARG A CA 1
ATOM 1027 C C . ARG A 1 127 ? 18.398 -7.058 27.654 1.00 34.53 127 ARG A C 1
ATOM 1029 O O . ARG A 1 127 ? 18.459 -8.214 27.250 1.00 34.53 127 ARG A O 1
ATOM 1036 N N . SER A 1 128 ? 19.339 -6.468 28.387 1.00 41.03 128 SER A N 1
ATOM 1037 C CA . SER A 1 128 ? 20.560 -7.077 28.908 1.00 41.03 128 SER A CA 1
ATOM 1038 C C . SER A 1 128 ? 20.404 -8.557 29.261 1.00 41.03 128 SER A C 1
ATOM 1040 O O . SER A 1 128 ? 19.645 -8.905 30.171 1.00 41.03 128 SER A O 1
ATOM 1042 N N . SER A 1 129 ? 21.221 -9.408 28.634 1.00 36.50 129 SER A N 1
ATOM 1043 C CA . SER A 1 129 ? 21.568 -10.711 29.203 1.00 36.50 129 SER A CA 1
ATOM 1044 C C . SER A 1 129 ? 21.939 -10.514 30.678 1.00 36.50 129 SER A C 1
ATOM 1046 O O . SER A 1 129 ? 22.750 -9.625 30.970 1.00 36.50 129 SER A O 1
ATOM 1048 N N . PRO A 1 130 ? 21.388 -11.294 31.626 1.00 40.81 130 PRO A N 1
ATOM 1049 C CA . PRO A 1 130 ? 21.775 -11.160 33.018 1.00 40.81 130 PRO A CA 1
ATOM 1050 C C . PRO A 1 130 ? 23.241 -11.573 33.150 1.00 40.81 130 PRO A C 1
ATOM 1052 O O . PRO A 1 130 ? 23.563 -12.761 33.128 1.00 40.81 130 PRO A O 1
ATOM 1055 N N . ILE A 1 131 ? 24.137 -10.593 33.293 1.00 47.22 131 ILE A N 1
ATOM 1056 C CA . ILE A 1 131 ? 25.510 -10.849 33.728 1.00 47.22 131 ILE A CA 1
ATOM 1057 C C . ILE A 1 131 ? 25.395 -11.604 35.059 1.00 47.22 131 ILE A C 1
ATOM 1059 O O . ILE A 1 131 ? 24.767 -11.072 35.985 1.00 47.22 131 ILE A O 1
ATOM 1063 N N . PRO A 1 132 ? 25.956 -12.821 35.192 1.00 40.66 132 PRO A N 1
ATOM 1064 C CA . PRO A 1 132 ? 25.860 -13.566 36.436 1.00 40.66 132 PRO A CA 1
ATOM 1065 C C . PRO A 1 132 ? 26.498 -12.752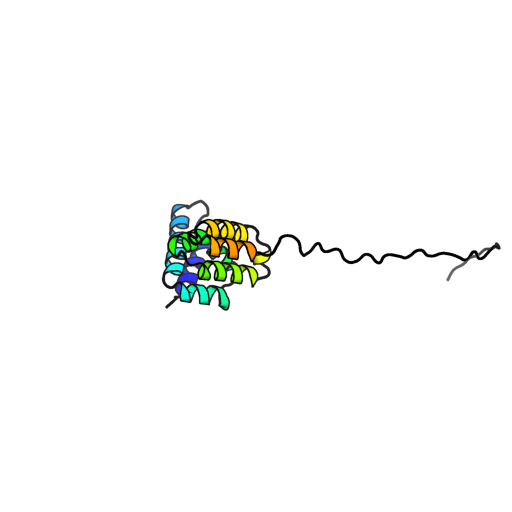 37.560 1.00 40.66 132 PRO A C 1
ATOM 1067 O O . PRO A 1 132 ? 27.713 -12.534 37.572 1.00 40.66 132 PRO A O 1
ATOM 1070 N N . ARG A 1 133 ? 25.681 -12.288 38.514 1.00 38.31 133 ARG A N 1
ATOM 1071 C CA . ARG A 1 133 ? 26.189 -11.651 39.730 1.00 38.31 133 ARG A CA 1
ATOM 1072 C C . ARG A 1 133 ? 26.990 -12.696 40.497 1.00 38.31 133 ARG A C 1
ATOM 1074 O O . ARG A 1 133 ? 26.405 -13.520 41.198 1.00 38.31 133 ARG A O 1
ATOM 1081 N N . ARG A 1 134 ? 28.320 -12.646 40.393 1.00 39.91 134 ARG A N 1
ATOM 1082 C CA . ARG A 1 134 ? 29.195 -13.322 41.353 1.00 39.91 134 ARG A CA 1
ATOM 1083 C C . ARG A 1 134 ? 28.874 -12.743 42.728 1.00 39.91 134 ARG A C 1
ATOM 1085 O O . ARG A 1 134 ? 29.229 -11.601 43.006 1.00 39.91 134 ARG A O 1
ATOM 1092 N N . HIS A 1 135 ? 28.175 -13.512 43.560 1.00 42.84 135 HIS A N 1
ATOM 1093 C CA . HIS A 1 135 ? 28.225 -13.282 44.996 1.00 42.84 135 HIS A CA 1
ATOM 1094 C C . HIS A 1 135 ? 29.677 -13.495 45.418 1.00 42.84 135 HIS A C 1
ATOM 1096 O O . HIS A 1 135 ? 30.229 -14.576 45.212 1.00 42.84 135 HIS A O 1
ATOM 1102 N N . GLY A 1 136 ? 30.292 -12.450 45.963 1.00 40.75 136 GLY A N 1
ATOM 1103 C CA . GLY A 1 136 ? 31.328 -12.659 46.957 1.00 40.75 136 GLY A CA 1
ATOM 1104 C C . GLY A 1 136 ? 30.626 -12.995 48.265 1.00 40.75 136 GLY A C 1
ATOM 1105 O O . GLY A 1 136 ? 29.727 -12.260 48.667 1.00 40.75 136 GLY A O 1
ATOM 1106 N N . ASP A 1 137 ? 31.018 -14.100 48.881 1.00 39.72 137 ASP A N 1
ATOM 1107 C CA . ASP A 1 137 ? 30.935 -14.268 50.327 1.00 39.72 137 ASP A CA 1
ATOM 1108 C C . ASP A 1 137 ? 32.186 -15.027 50.792 1.00 39.72 137 ASP A C 1
ATOM 1110 O O . ASP A 1 137 ? 32.868 -15.685 49.996 1.00 39.72 137 ASP A O 1
ATOM 1114 N N . ASP A 1 138 ? 32.541 -14.822 52.051 1.00 40.84 138 ASP A N 1
ATOM 1115 C CA . ASP A 1 138 ? 33.917 -14.854 52.525 1.00 40.84 138 ASP A CA 1
ATOM 1116 C C . ASP A 1 138 ? 34.444 -16.226 52.980 1.00 40.84 138 ASP A C 1
ATOM 1118 O O . ASP A 1 138 ? 33.723 -17.122 53.416 1.00 40.84 138 ASP A O 1
ATOM 1122 N N . GLY A 1 139 ? 35.779 -16.314 53.033 1.00 39.09 139 GLY A N 1
ATOM 1123 C CA . GLY A 1 139 ? 36.430 -16.932 54.191 1.00 39.09 139 GLY A CA 1
ATOM 1124 C C . GLY A 1 139 ? 37.031 -18.330 54.028 1.00 39.09 139 GLY A C 1
ATOM 1125 O O . GLY A 1 139 ? 36.435 -19.325 54.437 1.00 39.09 139 GLY A O 1
ATOM 1126 N N . ARG A 1 140 ? 38.314 -18.380 53.631 1.00 40.66 140 ARG A N 1
ATOM 1127 C CA . ARG A 1 140 ? 39.351 -19.221 54.277 1.00 40.66 140 ARG A CA 1
ATOM 1128 C C . ARG A 1 140 ? 40.760 -18.887 53.759 1.00 40.66 140 ARG A C 1
ATOM 1130 O O . ARG A 1 140 ? 40.983 -18.975 52.555 1.00 40.66 140 ARG A O 1
ATOM 1137 N N . PRO A 1 141 ? 41.731 -18.577 54.636 1.00 47.62 141 PRO A N 1
ATOM 1138 C CA . PRO A 1 141 ? 43.140 -18.563 54.270 1.00 47.62 141 PRO A CA 1
ATOM 1139 C C . PRO A 1 141 ? 43.741 -19.968 54.430 1.00 47.62 141 PRO A C 1
ATOM 1141 O O . PRO A 1 141 ? 43.617 -20.584 55.489 1.00 47.62 141 PRO A O 1
ATOM 1144 N N . CYS A 1 142 ? 44.444 -20.452 53.407 1.00 36.16 142 CYS A N 1
ATOM 1145 C CA . CYS A 1 142 ? 45.372 -21.577 53.533 1.00 36.16 142 CYS A CA 1
ATOM 1146 C C . CYS A 1 142 ? 46.789 -21.084 53.227 1.00 36.16 142 CYS A C 1
ATOM 1148 O O . CYS A 1 142 ? 47.020 -20.360 52.261 1.00 36.16 142 CYS A O 1
ATOM 1150 N N . THR A 1 143 ? 47.713 -21.421 54.118 1.00 42.53 143 THR A N 1
ATOM 1151 C CA . THR A 1 143 ? 49.047 -20.829 54.240 1.00 42.53 143 THR A CA 1
ATOM 1152 C C . THR A 1 143 ? 50.130 -21.603 53.486 1.00 42.53 143 THR A C 1
ATOM 1154 O O . THR A 1 143 ? 50.130 -22.825 53.542 1.00 42.53 143 THR A O 1
ATOM 1157 N N . ALA A 1 144 ? 51.108 -20.851 52.966 1.00 40.47 144 ALA A N 1
ATOM 1158 C CA . ALA A 1 144 ? 52.556 -21.110 53.040 1.00 40.47 144 ALA A CA 1
ATOM 1159 C C . ALA A 1 144 ? 53.208 -22.352 52.361 1.00 40.47 144 ALA A C 1
ATOM 1161 O O . ALA A 1 144 ? 52.897 -23.490 52.692 1.00 40.47 144 ALA A O 1
ATOM 1162 N N . GLU A 1 145 ? 54.271 -22.043 51.583 1.00 37.41 145 GLU A N 1
ATOM 1163 C CA . GLU A 1 145 ? 55.542 -22.801 51.397 1.00 37.41 145 GLU A CA 1
ATOM 1164 C C . GLU A 1 145 ? 55.582 -24.087 50.506 1.00 37.41 145 GLU A C 1
ATOM 1166 O O . GLU A 1 145 ? 54.588 -24.791 50.392 1.00 37.41 145 GLU A O 1
ATOM 1171 N N . THR A 1 146 ? 56.688 -24.472 49.816 1.00 38.97 146 THR A N 1
ATOM 1172 C CA . THR A 1 146 ? 57.989 -23.790 49.529 1.00 38.97 146 THR A CA 1
ATOM 1173 C C . THR A 1 146 ? 58.796 -24.423 48.356 1.00 38.97 146 THR A C 1
ATOM 1175 O O . THR A 1 146 ? 58.925 -25.638 48.311 1.00 38.97 146 THR A O 1
ATOM 1178 N N . VAL A 1 147 ? 59.370 -23.569 47.477 1.00 40.44 147 VAL A N 1
ATOM 1179 C CA . VAL A 1 147 ? 60.662 -23.655 46.710 1.00 40.44 147 VAL A CA 1
ATOM 1180 C C . VAL A 1 147 ? 61.021 -24.861 45.783 1.00 40.44 147 VAL A C 1
ATOM 1182 O O . VAL A 1 147 ? 60.773 -26.015 46.101 1.00 40.44 147 VAL A O 1
ATOM 1185 N N . SER A 1 148 ? 61.771 -24.546 44.699 1.00 40.34 148 SER A N 1
ATOM 1186 C CA . SER A 1 148 ? 62.648 -25.421 43.858 1.00 40.34 148 SER A CA 1
ATOM 1187 C C . SER A 1 148 ? 61.988 -26.469 42.924 1.00 40.34 148 SER A C 1
ATOM 1189 O O . SER A 1 148 ? 60.907 -26.963 43.204 1.00 40.34 148 SER A O 1
ATOM 1191 N N . GLU A 1 149 ? 62.570 -26.896 41.786 1.00 40.91 149 GLU A N 1
ATOM 1192 C CA . GLU A 1 149 ? 63.637 -26.345 40.917 1.00 40.91 149 GLU A CA 1
ATOM 1193 C C . GLU A 1 149 ? 63.706 -27.106 39.565 1.00 40.91 149 GLU A C 1
ATOM 1195 O O . GLU A 1 149 ? 63.287 -28.254 39.493 1.00 40.91 149 GLU A O 1
ATOM 1200 N N . SER A 1 150 ? 64.379 -26.504 38.571 1.00 44.12 150 SER A N 1
ATOM 1201 C CA . SER A 1 150 ? 65.252 -27.150 37.560 1.00 44.12 150 SER A CA 1
ATOM 1202 C C . SER A 1 150 ? 64.738 -28.146 36.484 1.00 44.12 150 SER A C 1
ATOM 1204 O O . SER A 1 150 ? 64.013 -29.097 36.736 1.00 44.12 150 SER A O 1
ATOM 1206 N N . ALA A 1 151 ? 65.333 -27.972 35.286 1.00 43.28 151 ALA A N 1
ATOM 1207 C CA . ALA A 1 151 ? 65.416 -28.875 34.116 1.00 43.28 151 ALA A CA 1
ATOM 1208 C C . ALA A 1 151 ? 64.106 -29.236 33.361 1.00 43.28 151 ALA A C 1
ATOM 1210 O O . ALA A 1 151 ? 63.029 -29.309 33.927 1.00 43.28 151 ALA A O 1
ATOM 1211 N N . GLY A 1 152 ? 64.111 -29.488 32.045 1.00 41.91 152 GLY A N 1
ATOM 1212 C CA . GLY A 1 152 ? 65.211 -29.498 31.072 1.00 41.91 152 GLY A CA 1
ATOM 1213 C C . GLY A 1 152 ? 65.145 -30.715 30.131 1.00 41.91 152 GLY A C 1
ATOM 1214 O O . GLY A 1 152 ? 64.938 -31.828 30.592 1.00 41.91 152 GLY A O 1
ATOM 1215 N N . SER A 1 153 ? 65.412 -30.493 28.836 1.00 44.94 153 SER A N 1
ATOM 1216 C CA . SER A 1 153 ? 65.548 -31.488 27.744 1.00 44.94 153 SER A CA 1
ATOM 1217 C C . SER A 1 153 ? 64.295 -32.157 27.146 1.00 44.94 153 SER A C 1
ATOM 1219 O O . SER A 1 153 ? 63.691 -33.046 27.728 1.00 44.94 153 SER A O 1
ATOM 1221 N N . ARG A 1 154 ? 64.055 -31.785 25.876 1.00 41.81 154 ARG A N 1
ATOM 1222 C CA . ARG A 1 154 ? 63.946 -32.644 24.671 1.00 41.81 154 ARG A CA 1
ATOM 1223 C C . ARG A 1 154 ? 63.196 -33.983 24.751 1.00 41.81 154 ARG A C 1
ATOM 1225 O O . ARG A 1 154 ? 63.664 -34.916 25.399 1.00 41.81 154 ARG A O 1
ATOM 1232 N N . ILE A 1 155 ? 62.276 -34.150 23.798 1.00 54.78 155 ILE A N 1
ATOM 1233 C CA . ILE A 1 155 ? 62.462 -35.132 22.711 1.00 54.78 155 ILE A CA 1
ATOM 1234 C C . ILE A 1 155 ? 62.329 -34.372 21.387 1.00 54.78 155 ILE A C 1
ATOM 1236 O O . ILE A 1 155 ? 61.411 -33.526 21.326 1.00 54.78 155 ILE A O 1
#